Protein AF-A0A3Q0J9V4-F1 (afdb_monomer)

Structure (mmCIF, N/CA/C/O backbone):
data_AF-A0A3Q0J9V4-F1
#
_entry.id   AF-A0A3Q0J9V4-F1
#
loop_
_atom_site.group_PDB
_atom_site.id
_atom_site.type_symbol
_atom_site.label_atom_id
_atom_site.label_alt_id
_atom_site.label_comp_id
_atom_site.label_asym_id
_atom_site.label_entity_id
_atom_site.label_seq_id
_atom_site.pdbx_PDB_ins_code
_atom_site.Cartn_x
_atom_site.Cartn_y
_atom_site.Cartn_z
_atom_site.occupancy
_atom_site.B_iso_or_equiv
_atom_site.auth_seq_id
_atom_site.auth_comp_id
_atom_site.auth_asym_id
_atom_site.auth_atom_id
_atom_site.pdbx_PDB_model_num
ATOM 1 N N . MET A 1 1 ? 14.933 17.588 13.944 1.00 32.72 1 MET A N 1
ATOM 2 C CA . MET A 1 1 ? 14.621 18.056 15.309 1.00 32.72 1 MET A CA 1
ATOM 3 C C . MET A 1 1 ? 13.101 18.108 15.443 1.00 32.72 1 MET A C 1
ATOM 5 O O . MET A 1 1 ? 12.498 19.055 14.961 1.00 32.72 1 MET A O 1
ATOM 9 N N . ALA A 1 2 ? 12.458 17.055 15.952 1.00 33.19 2 ALA A N 1
ATOM 10 C CA . ALA A 1 2 ? 11.023 17.092 16.245 1.00 33.19 2 ALA A CA 1
ATOM 11 C C . ALA A 1 2 ? 10.872 17.521 17.706 1.00 33.19 2 ALA A C 1
ATOM 13 O O . ALA A 1 2 ? 11.335 16.822 18.606 1.00 33.19 2 ALA A O 1
ATOM 14 N N . ILE A 1 3 ? 10.304 18.703 17.930 1.00 37.44 3 ILE A N 1
ATOM 15 C CA . ILE A 1 3 ? 10.026 19.212 19.271 1.00 37.44 3 ILE A CA 1
ATOM 16 C C . ILE A 1 3 ? 8.780 18.472 19.765 1.00 37.44 3 ILE A C 1
ATOM 18 O O . ILE A 1 3 ? 7.663 18.784 19.361 1.00 37.44 3 ILE A O 1
ATOM 22 N N . PHE A 1 4 ? 8.974 17.452 20.601 1.00 44.09 4 PHE A N 1
ATOM 23 C CA . PHE A 1 4 ? 7.888 16.842 21.360 1.00 44.09 4 PHE A CA 1
ATOM 24 C C . PHE A 1 4 ? 7.526 17.785 22.508 1.00 44.09 4 PHE A C 1
ATOM 26 O O . PHE A 1 4 ? 8.266 17.899 23.485 1.00 44.09 4 PHE A O 1
ATOM 33 N N . PHE A 1 5 ? 6.388 18.469 22.400 1.00 45.34 5 PHE A N 1
ATOM 34 C CA . PHE A 1 5 ? 5.790 19.114 23.562 1.00 45.34 5 PHE A CA 1
ATOM 35 C C . PHE A 1 5 ? 5.320 18.021 24.523 1.00 45.34 5 PHE A C 1
ATOM 37 O O . PHE A 1 5 ? 4.369 17.290 24.249 1.00 45.34 5 PHE A O 1
ATOM 44 N N . LYS A 1 6 ? 6.011 17.903 25.658 1.00 40.91 6 LYS A N 1
ATOM 45 C CA . LYS A 1 6 ? 5.557 17.133 26.814 1.00 40.91 6 LYS A CA 1
ATOM 46 C C . LYS A 1 6 ? 4.282 17.820 27.319 1.00 40.91 6 LYS A C 1
ATOM 48 O O . LYS A 1 6 ? 4.357 18.879 27.935 1.00 40.91 6 LYS A O 1
ATOM 53 N N . MET A 1 7 ? 3.107 17.284 26.987 1.00 50.59 7 MET A N 1
ATOM 54 C CA . MET A 1 7 ? 1.857 17.762 27.581 1.00 50.59 7 MET A CA 1
ATOM 55 C C . MET A 1 7 ? 1.852 17.315 29.040 1.00 50.59 7 MET A C 1
ATOM 57 O O . MET A 1 7 ? 1.700 16.130 29.330 1.00 50.59 7 MET A O 1
ATOM 61 N N . ASN A 1 8 ? 2.072 18.264 29.950 1.00 46.34 8 ASN A N 1
ATOM 62 C CA . ASN A 1 8 ? 1.887 18.039 31.376 1.00 46.34 8 ASN A CA 1
ATOM 63 C C . ASN A 1 8 ? 0.441 17.589 31.616 1.00 46.34 8 ASN A C 1
ATOM 65 O O . ASN A 1 8 ? -0.507 18.253 31.190 1.00 46.34 8 ASN A O 1
ATOM 69 N N . THR A 1 9 ? 0.282 16.456 32.292 1.00 50.41 9 THR A N 1
ATOM 70 C CA . THR A 1 9 ? -0.991 16.001 32.844 1.00 50.41 9 THR A CA 1
ATOM 71 C C . THR A 1 9 ? -1.455 17.015 33.881 1.00 50.41 9 THR A C 1
ATOM 73 O O . THR A 1 9 ? -0.955 17.051 35.000 1.00 50.41 9 THR A O 1
ATOM 76 N N . LEU A 1 10 ? -2.391 17.874 33.480 1.00 52.12 10 LEU A N 1
ATOM 77 C CA . LEU A 1 10 ? -3.162 18.701 34.398 1.00 52.12 10 LEU A CA 1
ATOM 78 C C . LEU A 1 10 ? -4.169 17.786 35.099 1.00 52.12 10 LEU A C 1
ATOM 80 O O . LEU A 1 10 ? -5.200 17.426 34.528 1.00 52.12 10 LEU A O 1
ATOM 84 N N . GLU A 1 11 ? -3.844 17.377 36.322 1.00 50.28 11 GLU A N 1
ATOM 85 C CA . GLU A 1 11 ? -4.813 16.777 37.234 1.00 50.28 11 GLU A CA 1
ATOM 86 C C . GLU A 1 11 ? -5.937 17.794 37.500 1.00 50.28 11 GLU A C 1
ATOM 88 O O . GLU A 1 11 ? -5.684 18.917 37.931 1.00 50.28 11 GLU A O 1
ATOM 93 N N . GLY A 1 12 ? -7.184 17.413 37.192 1.00 52.44 12 GLY A N 1
ATOM 94 C CA . GLY A 1 12 ? -8.385 18.158 37.596 1.00 52.44 12 GLY A CA 1
ATOM 95 C C . GLY A 1 12 ? -9.211 18.848 36.501 1.00 52.44 12 GLY A C 1
ATOM 96 O O . GLY A 1 12 ? -10.202 19.490 36.832 1.00 52.44 12 GLY A O 1
ATOM 97 N N . SER A 1 13 ? -8.886 18.711 35.211 1.00 55.50 13 SER A N 1
ATOM 98 C CA . SER A 1 13 ? -9.714 19.259 34.120 1.00 55.50 13 SER A CA 1
ATOM 99 C C . SER A 1 13 ? -10.422 18.143 33.353 1.00 55.50 13 SER A C 1
ATOM 101 O O . SER A 1 13 ? -9.779 17.217 32.854 1.00 55.50 13 SER A O 1
ATOM 103 N N . ALA A 1 14 ? -11.753 18.211 33.249 1.00 73.06 14 ALA A N 1
ATOM 104 C CA . ALA A 1 14 ? -12.518 17.314 32.392 1.00 73.06 14 ALA A CA 1
ATOM 105 C C . ALA A 1 14 ? -11.959 17.387 30.960 1.00 73.06 14 ALA A C 1
ATOM 107 O O . ALA A 1 14 ? -12.003 18.440 30.325 1.00 73.06 14 ALA A O 1
ATOM 108 N N . ILE A 1 15 ? -11.416 16.272 30.456 1.00 78.06 15 ILE A N 1
ATOM 109 C CA . ILE A 1 15 ? -10.850 16.190 29.103 1.00 78.06 15 ILE A CA 1
ATOM 110 C C . ILE A 1 15 ? -11.889 16.715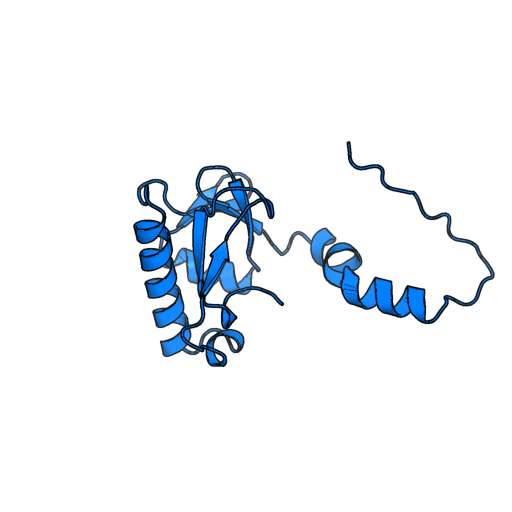 28.110 1.00 78.06 15 ILE A C 1
ATOM 112 O O . ILE A 1 15 ? -12.985 16.152 27.989 1.00 78.06 15 ILE A O 1
ATOM 116 N N . SER A 1 16 ? -11.529 17.780 27.393 1.00 89.69 16 SER A N 1
ATOM 117 C CA . SER A 1 16 ? -12.413 18.400 26.413 1.00 89.69 16 SER A CA 1
ATOM 118 C C . SER A 1 16 ? -12.779 17.408 25.307 1.00 89.69 16 SER A C 1
ATOM 120 O O . SER A 1 16 ? -11.999 16.522 24.942 1.00 89.69 16 SER A O 1
ATOM 122 N N . GLN A 1 17 ? -13.973 17.559 24.735 1.00 92.31 17 GLN A N 1
ATOM 123 C CA . GLN A 1 17 ? -14.433 16.685 23.654 1.00 92.31 17 GLN A CA 1
ATOM 124 C C . GLN A 1 17 ? -13.484 16.715 22.443 1.00 92.31 17 GLN A C 1
ATOM 126 O O . GLN A 1 17 ? -13.231 15.682 21.824 1.00 92.31 17 GLN A O 1
ATOM 131 N N . THR A 1 18 ? -12.892 17.878 22.159 1.00 94.12 18 THR A N 1
ATOM 132 C CA . THR A 1 18 ? -11.867 18.054 21.124 1.00 94.12 18 THR A CA 1
ATOM 133 C C . THR A 1 18 ? -10.634 17.196 21.390 1.00 94.12 18 THR A C 1
ATOM 135 O O . THR A 1 18 ? -10.141 16.542 20.474 1.00 94.12 18 THR A O 1
ATOM 138 N N . LEU A 1 19 ? -10.157 17.141 22.639 1.00 91.50 19 LEU A N 1
ATOM 139 C CA . LEU A 1 19 ? -8.992 16.330 22.993 1.00 91.50 19 LEU A CA 1
ATOM 140 C C . LEU A 1 19 ? -9.284 14.830 22.844 1.00 91.50 19 LEU A C 1
ATOM 142 O O . LEU A 1 19 ? -8.463 14.107 22.283 1.00 91.50 19 LEU A O 1
ATOM 146 N N . LYS A 1 20 ? -10.481 14.369 23.233 1.00 90.69 20 LYS A N 1
ATOM 147 C CA . LYS A 1 20 ? -10.901 12.970 23.014 1.00 90.69 20 LYS A CA 1
ATOM 148 C C . LYS A 1 20 ? -10.923 12.606 21.527 1.00 90.69 20 LYS A C 1
ATOM 150 O O . LYS A 1 20 ? -10.467 11.530 21.144 1.00 90.69 20 LYS A O 1
ATOM 155 N N . LEU A 1 21 ? -11.434 13.502 20.680 1.00 92.88 21 LEU A N 1
ATOM 156 C CA . LEU A 1 21 ? -11.449 13.303 19.228 1.00 92.88 21 LEU A CA 1
ATOM 157 C C . LEU A 1 21 ? -10.033 13.271 18.645 1.00 92.88 21 LEU A C 1
ATOM 159 O O . LEU A 1 21 ? -9.714 12.368 17.874 1.00 92.88 21 LEU A O 1
ATOM 163 N N . ALA A 1 22 ? -9.164 14.196 19.060 1.00 91.62 22 ALA A N 1
ATOM 164 C CA . ALA A 1 22 ? -7.770 14.223 18.627 1.00 91.62 22 ALA A CA 1
ATOM 165 C C . ALA A 1 22 ? -7.032 12.929 19.006 1.00 91.62 22 ALA A C 1
ATOM 167 O O . ALA A 1 22 ? -6.323 12.362 18.175 1.00 91.62 22 ALA A O 1
ATOM 168 N N . GLN A 1 23 ? -7.244 12.414 20.220 1.00 89.75 23 GLN A N 1
ATOM 169 C CA . GLN A 1 23 ? -6.689 11.129 20.653 1.00 89.75 23 GLN A CA 1
ATOM 170 C C . GLN A 1 23 ? -7.220 9.962 19.815 1.00 89.75 23 GLN A C 1
ATOM 172 O O . GLN A 1 23 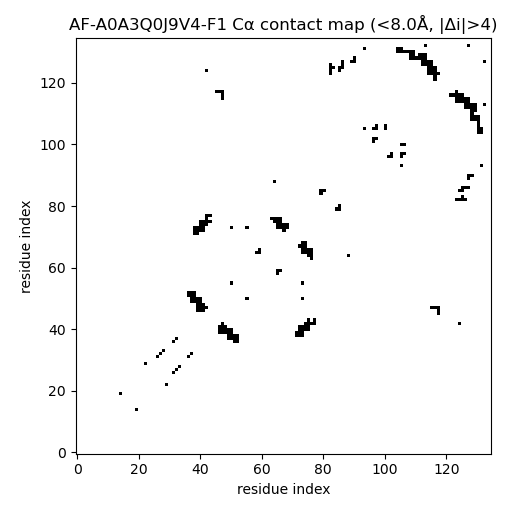? -6.451 9.082 19.437 1.00 89.75 23 GLN A O 1
ATOM 177 N N . LYS A 1 24 ? -8.514 9.967 19.472 1.00 88.00 24 LYS A N 1
ATOM 178 C CA . LYS A 1 24 ? -9.118 8.925 18.633 1.00 88.00 24 LYS A CA 1
ATOM 179 C C . LYS A 1 24 ? -8.519 8.901 17.224 1.00 88.00 24 LYS A C 1
ATOM 181 O O . LYS A 1 24 ? -8.221 7.819 16.730 1.00 88.00 24 LYS A O 1
ATOM 186 N N . PHE A 1 25 ? -8.310 10.061 16.601 1.00 88.12 25 PHE A N 1
ATOM 187 C CA . PHE A 1 25 ? -7.706 10.145 15.264 1.00 88.12 25 PHE A CA 1
ATOM 188 C C . PHE A 1 25 ? -6.207 9.831 15.252 1.00 88.12 25 PHE A C 1
ATOM 190 O O . PHE A 1 25 ? -5.698 9.335 14.254 1.00 88.12 25 PHE A O 1
ATOM 197 N N . ASN A 1 26 ? -5.507 10.063 16.364 1.00 86.50 26 ASN A N 1
ATOM 198 C CA . ASN A 1 26 ? -4.077 9.775 16.497 1.00 86.50 26 ASN A CA 1
ATOM 199 C C . ASN A 1 26 ? -3.796 8.463 17.248 1.00 86.50 26 ASN A C 1
ATOM 201 O O . ASN A 1 26 ? -2.672 8.237 17.698 1.00 86.50 26 ASN A O 1
ATOM 205 N N . ASN A 1 27 ? -4.793 7.580 17.385 1.00 83.06 27 ASN A N 1
ATOM 206 C CA . ASN A 1 27 ? -4.651 6.347 18.162 1.00 83.06 27 ASN A CA 1
ATOM 207 C C . ASN A 1 27 ? -3.569 5.411 17.602 1.00 83.06 27 ASN A C 1
ATOM 209 O O . ASN A 1 27 ? -2.979 4.645 18.360 1.00 83.06 27 ASN A O 1
ATOM 213 N N . PHE A 1 28 ? -3.267 5.506 16.303 1.00 79.38 28 PHE A N 1
ATOM 214 C CA . PHE A 1 28 ? -2.196 4.752 15.677 1.00 79.38 28 PHE A CA 1
ATOM 215 C C . PHE A 1 28 ? -0.858 5.085 16.334 1.00 79.38 28 PHE A C 1
ATOM 217 O O . PHE A 1 28 ? -0.142 4.182 16.737 1.00 79.38 28 PHE A O 1
ATOM 224 N N . TYR A 1 29 ? -0.551 6.366 16.528 1.00 75.00 29 TYR A N 1
ATOM 225 C CA . TYR A 1 29 ? 0.693 6.792 17.166 1.00 75.00 29 TYR A CA 1
ATOM 226 C C . TYR A 1 29 ? 0.662 6.626 18.686 1.00 75.00 29 TYR A C 1
ATOM 228 O O . TYR A 1 29 ? 1.677 6.276 19.277 1.00 75.00 29 TYR A O 1
ATOM 236 N N . LEU A 1 30 ? -0.496 6.858 19.314 1.00 77.12 30 LEU A N 1
ATOM 237 C CA . LEU A 1 30 ? -0.630 6.819 20.773 1.00 77.12 30 LEU A CA 1
ATOM 238 C C . LEU A 1 30 ? -0.661 5.391 21.335 1.00 77.12 30 LEU A C 1
ATOM 240 O O . LEU A 1 30 ? -0.040 5.127 22.357 1.00 77.12 30 LEU A O 1
ATOM 244 N N . ASN A 1 31 ? -1.359 4.475 20.660 1.00 71.25 31 ASN A N 1
ATOM 245 C CA . ASN A 1 31 ? -1.612 3.118 21.151 1.00 71.25 31 ASN A CA 1
ATOM 246 C C . ASN A 1 31 ? -1.073 2.033 20.203 1.00 71.25 31 ASN A C 1
ATOM 248 O O . ASN A 1 31 ? -0.646 0.982 20.665 1.00 71.25 31 ASN A O 1
ATOM 252 N N . GLY A 1 32 ? -1.113 2.255 18.884 1.00 60.97 32 GLY A N 1
ATOM 253 C CA . GLY A 1 32 ? -0.807 1.219 17.883 1.00 60.97 32 GLY A CA 1
ATOM 254 C C . GLY A 1 32 ? 0.677 1.069 17.526 1.00 60.97 32 GLY A C 1
ATOM 255 O O . GLY A 1 32 ? 1.130 -0.027 17.210 1.00 60.97 32 GLY A O 1
ATOM 256 N N . PHE A 1 33 ? 1.454 2.152 17.579 1.00 63.41 33 PHE A N 1
ATOM 257 C CA . PHE A 1 33 ? 2.852 2.168 17.146 1.00 63.41 33 PHE A CA 1
ATOM 258 C C . PHE A 1 33 ? 3.785 1.536 18.185 1.00 63.41 33 PHE A C 1
ATOM 260 O O . PHE A 1 33 ? 4.741 0.849 17.828 1.00 63.41 33 PHE A O 1
ATOM 267 N N . HIS A 1 34 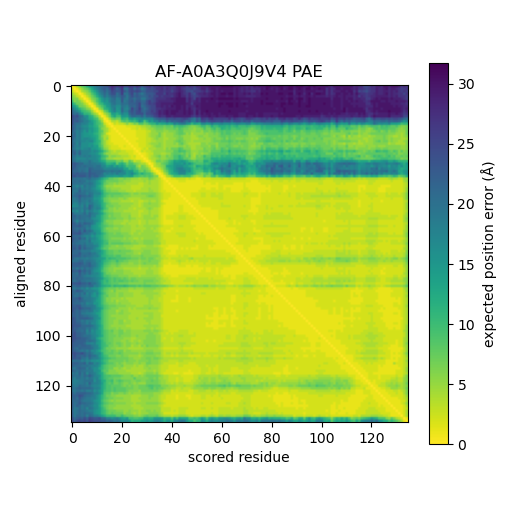? 3.480 1.711 19.475 1.00 58.31 34 HIS A N 1
ATOM 268 C CA . HIS A 1 34 ? 4.312 1.220 20.577 1.00 58.31 34 HIS A CA 1
ATOM 269 C C . HIS A 1 34 ? 4.392 -0.312 20.669 1.00 58.31 34 HIS A C 1
ATOM 271 O O . HIS A 1 34 ? 5.376 -0.829 21.193 1.00 58.31 34 HIS A O 1
ATOM 277 N N . ASN A 1 35 ? 3.438 -1.047 20.090 1.00 61.78 35 ASN A N 1
ATOM 278 C CA . ASN A 1 35 ? 3.453 -2.512 20.114 1.00 61.78 35 ASN A CA 1
ATOM 279 C C . ASN A 1 35 ? 4.427 -3.139 19.100 1.00 61.78 35 ASN A C 1
ATOM 281 O O . ASN A 1 35 ? 4.541 -4.360 19.052 1.00 61.78 35 ASN A O 1
ATOM 285 N N . SER A 1 36 ? 5.128 -2.342 18.277 1.00 62.91 36 SER A N 1
ATOM 286 C CA . SER A 1 36 ? 6.052 -2.837 17.234 1.00 62.91 36 SER A CA 1
ATOM 287 C C . SER A 1 36 ? 5.422 -3.832 16.245 1.00 62.91 36 SER A C 1
ATOM 289 O O . SER A 1 36 ? 6.126 -4.600 15.593 1.00 62.91 36 SER A O 1
ATOM 291 N N . GLU A 1 37 ? 4.093 -3.838 16.124 1.00 79.56 37 GLU A N 1
ATOM 292 C CA . GLU A 1 37 ? 3.392 -4.787 15.259 1.00 79.56 37 GLU A CA 1
ATOM 293 C C . GLU A 1 37 ? 3.635 -4.456 13.784 1.00 79.56 37 GLU A C 1
ATOM 295 O O . GLU A 1 37 ? 3.865 -5.341 12.963 1.00 79.56 37 GLU A O 1
ATOM 300 N N . CYS A 1 38 ? 3.632 -3.171 13.431 1.00 88.81 38 CYS A N 1
ATOM 301 C CA . CYS A 1 38 ? 3.883 -2.753 12.060 1.00 88.81 38 CYS A CA 1
ATOM 302 C C . CYS A 1 38 ? 5.379 -2.609 11.775 1.00 88.81 3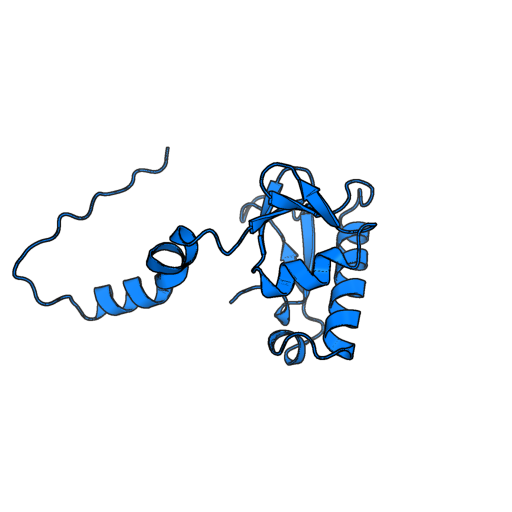8 CYS A C 1
ATOM 304 O O . CYS A 1 38 ? 6.122 -2.034 12.569 1.00 88.81 38 CYS A O 1
ATOM 306 N N . VAL A 1 39 ? 5.801 -3.046 10.590 1.00 92.12 39 VAL A N 1
ATOM 307 C CA . VAL A 1 39 ? 7.188 -2.921 10.125 1.00 92.12 39 VAL A CA 1
ATOM 308 C C . VAL A 1 39 ? 7.316 -1.894 8.996 1.00 92.12 39 VAL A C 1
ATOM 310 O O . VAL A 1 39 ? 6.363 -1.718 8.232 1.00 92.12 39 VAL A O 1
ATOM 313 N N . PRO A 1 40 ? 8.467 -1.215 8.840 1.00 94.75 40 PRO A N 1
ATOM 314 C CA . PRO A 1 40 ? 8.678 -0.269 7.746 1.00 94.75 40 PRO A CA 1
ATOM 315 C C . PRO A 1 40 ? 8.545 -0.920 6.367 1.00 94.75 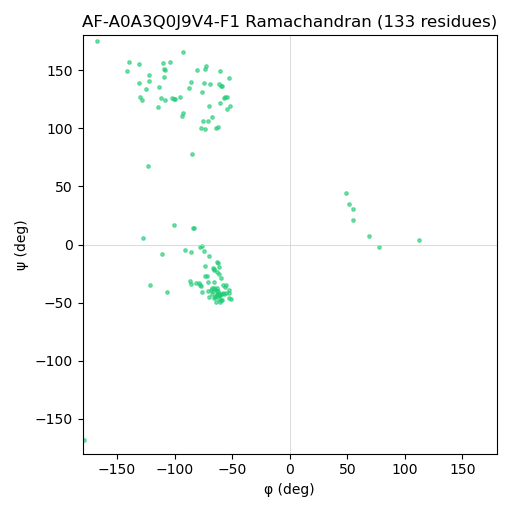40 PRO A C 1
ATOM 317 O O . PRO A 1 40 ? 9.109 -1.989 6.135 1.00 94.75 40 PRO A O 1
ATOM 320 N N . PHE A 1 41 ? 7.859 -0.240 5.445 1.00 96.50 41 PHE A N 1
ATOM 321 C CA . PHE A 1 41 ? 7.928 -0.530 4.013 1.00 96.50 41 PHE A CA 1
ATOM 322 C C . PHE A 1 41 ? 8.864 0.461 3.330 1.00 96.50 41 PHE A C 1
ATOM 324 O O . PHE A 1 41 ? 8.681 1.675 3.464 1.00 96.50 41 PHE A O 1
ATOM 331 N N . VAL A 1 42 ? 9.861 -0.050 2.614 1.00 97.50 42 VAL A N 1
ATOM 332 C CA . VAL A 1 42 ? 10.967 0.737 2.070 1.00 97.50 42 VAL A CA 1
ATOM 333 C C . VAL A 1 42 ? 11.096 0.531 0.563 1.00 97.50 42 VAL A C 1
ATOM 335 O O . VAL A 1 42 ? 11.103 -0.596 0.070 1.00 97.50 42 VAL A O 1
ATOM 338 N N . ILE A 1 43 ? 11.253 1.634 -0.168 1.00 97.12 43 ILE A N 1
ATOM 339 C CA . ILE A 1 43 ? 11.516 1.654 -1.610 1.00 97.12 43 ILE A CA 1
ATOM 340 C C . ILE A 1 43 ? 12.738 2.534 -1.855 1.00 97.12 43 ILE A C 1
ATOM 342 O O . ILE A 1 43 ? 12.759 3.693 -1.445 1.00 97.12 43 ILE A O 1
ATOM 346 N N . ASN A 1 44 ? 13.766 1.995 -2.516 1.00 93.12 44 ASN A N 1
ATOM 347 C CA . ASN A 1 44 ? 15.019 2.708 -2.808 1.00 93.12 44 ASN A CA 1
ATOM 348 C C . ASN A 1 44 ? 15.609 3.421 -1.574 1.00 93.12 44 ASN A C 1
ATOM 350 O O . ASN A 1 44 ? 15.968 4.592 -1.643 1.00 93.12 44 ASN A O 1
ATOM 354 N N . GLY A 1 45 ? 15.631 2.744 -0.421 1.00 94.25 45 GLY A N 1
ATOM 355 C CA . GLY A 1 45 ? 16.150 3.295 0.840 1.00 94.25 45 GLY A CA 1
ATOM 356 C C . GLY A 1 45 ? 15.220 4.275 1.565 1.00 94.25 45 GLY A C 1
ATOM 357 O O . GLY A 1 45 ? 15.536 4.704 2.671 1.00 94.25 45 GLY A O 1
ATOM 358 N N . HIS A 1 46 ? 14.058 4.597 0.999 1.00 95.38 46 HIS A N 1
ATOM 359 C CA . HIS A 1 46 ? 13.092 5.504 1.604 1.00 95.38 46 HIS A CA 1
ATOM 360 C C . HIS A 1 46 ? 11.934 4.740 2.239 1.00 95.38 46 HIS A C 1
ATOM 362 O O . HIS A 1 46 ? 11.261 3.964 1.561 1.00 95.38 46 HIS A O 1
ATOM 368 N N . GLN A 1 47 ? 11.657 4.987 3.520 1.00 95.50 47 GLN A N 1
ATOM 369 C CA . GLN A 1 47 ? 10.439 4.476 4.143 1.00 95.50 47 GLN A CA 1
ATOM 370 C C . GLN A 1 47 ? 9.222 5.217 3.577 1.00 95.50 47 GLN A C 1
ATOM 372 O O . GLN A 1 47 ? 9.101 6.432 3.725 1.00 95.50 47 GLN A O 1
ATOM 377 N N . VAL A 1 48 ? 8.322 4.472 2.940 1.00 94.81 48 VAL A N 1
ATOM 378 C CA . VAL A 1 48 ? 7.112 4.996 2.280 1.00 94.81 48 VAL A CA 1
ATOM 379 C C . VAL A 1 48 ? 5.823 4.600 2.992 1.00 94.81 48 VAL A C 1
ATOM 381 O O . VAL A 1 48 ? 4.747 5.076 2.645 1.00 94.81 48 VAL A O 1
ATOM 384 N N . GLY A 1 49 ? 5.912 3.717 3.985 1.00 92.81 49 GLY A N 1
ATOM 385 C CA . GLY A 1 49 ? 4.749 3.258 4.722 1.00 92.81 49 GLY A CA 1
ATOM 386 C C . GLY A 1 49 ? 5.095 2.280 5.830 1.00 92.81 49 GLY A C 1
ATOM 387 O O . GLY A 1 49 ? 6.257 2.101 6.210 1.00 92.81 49 GLY A O 1
ATOM 388 N N . LEU A 1 50 ? 4.045 1.658 6.348 1.00 92.62 50 LEU A N 1
ATOM 389 C CA . LEU A 1 50 ? 4.096 0.645 7.388 1.00 92.62 50 LEU A CA 1
ATOM 390 C C . LEU A 1 50 ? 3.250 -0.550 6.947 1.00 92.62 50 LEU A C 1
ATOM 392 O O . LEU A 1 50 ? 2.171 -0.378 6.383 1.00 92.62 50 LEU A O 1
ATOM 396 N N . ILE A 1 51 ? 3.746 -1.754 7.205 1.00 92.81 51 ILE A N 1
ATOM 397 C CA . ILE A 1 51 ? 3.091 -3.019 6.874 1.00 92.81 51 ILE A CA 1
ATOM 398 C C . ILE A 1 51 ? 2.682 -3.702 8.171 1.00 92.81 51 ILE A C 1
ATOM 400 O O . ILE A 1 51 ? 3.516 -3.935 9.046 1.00 92.81 51 ILE A O 1
ATOM 404 N N . LYS A 1 52 ? 1.401 -4.058 8.268 1.00 90.56 52 LYS A N 1
ATOM 405 C CA . LYS A 1 52 ? 0.868 -4.834 9.390 1.00 90.56 52 LYS A CA 1
ATOM 406 C C . LYS A 1 52 ? 1.323 -6.302 9.328 1.00 90.56 52 LYS A C 1
ATOM 408 O O . LYS A 1 52 ? 1.553 -6.807 8.222 1.00 90.56 52 LYS A O 1
ATOM 413 N N . PRO A 1 53 ? 1.407 -7.022 10.462 1.00 90.12 53 PRO A N 1
ATOM 414 C CA . PRO A 1 53 ? 1.832 -8.422 10.495 1.00 90.12 53 PRO A CA 1
ATOM 415 C C . PRO A 1 53 ? 1.053 -9.339 9.547 1.00 90.12 53 PRO A C 1
ATOM 417 O O . PRO A 1 53 ? 1.646 -10.189 8.884 1.00 90.12 53 PRO A O 1
ATOM 420 N N . GLU A 1 54 ? -0.268 -9.177 9.463 1.00 91.25 54 GLU A N 1
ATOM 421 C CA . GLU A 1 54 ? -1.130 -9.979 8.595 1.00 91.25 54 GLU A CA 1
ATOM 422 C C . GLU A 1 54 ? -0.821 -9.758 7.114 1.00 91.25 54 GLU A C 1
ATOM 424 O O . GLU A 1 54 ? -0.767 -10.719 6.352 1.00 91.25 54 GLU A O 1
ATOM 429 N N . VAL A 1 55 ? -0.513 -8.520 6.717 1.00 94.19 55 VAL A N 1
ATOM 430 C CA . VAL A 1 55 ? -0.105 -8.202 5.345 1.00 94.19 55 VAL A CA 1
ATOM 431 C C . VAL A 1 55 ? 1.286 -8.768 5.073 1.00 94.19 55 VAL A C 1
ATOM 433 O O . VAL A 1 55 ? 1.489 -9.426 4.053 1.00 94.19 55 VAL A O 1
ATOM 436 N N . LYS A 1 56 ? 2.227 -8.594 6.014 1.00 94.56 56 LYS A N 1
ATOM 437 C CA . LYS A 1 56 ? 3.597 -9.116 5.907 1.00 94.56 56 LYS A CA 1
ATOM 438 C C . LYS A 1 56 ? 3.607 -10.601 5.553 1.00 94.56 56 LYS A C 1
ATOM 440 O O . LYS A 1 56 ? 4.322 -10.980 4.634 1.00 94.56 56 LYS A O 1
ATOM 445 N N . LYS A 1 57 ? 2.801 -11.426 6.234 1.00 94.31 57 LYS A N 1
ATOM 446 C CA . LYS A 1 57 ? 2.723 -12.880 5.987 1.00 94.31 57 LYS A CA 1
ATOM 447 C C . LYS A 1 57 ? 2.468 -13.218 4.515 1.00 94.31 57 LYS A C 1
ATOM 449 O O . LYS A 1 57 ? 3.077 -14.149 4.005 1.00 94.31 57 LYS A O 1
ATOM 454 N N . HIS A 1 58 ? 1.616 -12.448 3.840 1.00 96.75 58 HIS A N 1
ATOM 455 C CA . HIS A 1 58 ? 1.310 -12.648 2.424 1.00 96.75 58 HIS A CA 1
ATOM 456 C C . HIS A 1 58 ? 2.390 -12.087 1.491 1.00 96.75 58 HIS A C 1
ATOM 458 O O . HIS A 1 58 ? 2.645 -12.673 0.443 1.00 96.75 58 HIS A O 1
ATOM 464 N N . LEU A 1 59 ? 3.058 -10.990 1.863 1.00 96.56 59 LEU A N 1
ATOM 465 C CA . LEU A 1 59 ? 4.166 -10.438 1.070 1.00 96.56 59 LEU A CA 1
ATOM 466 C C . LEU A 1 59 ? 5.374 -11.384 1.020 1.00 96.56 59 LEU A C 1
ATOM 468 O O . LEU A 1 59 ? 6.049 -11.449 -0.003 1.00 96.56 59 LEU A O 1
ATOM 472 N N . LEU A 1 60 ? 5.617 -12.160 2.085 1.00 94.88 60 LEU A N 1
ATOM 473 C CA . LEU A 1 60 ? 6.701 -13.153 2.128 1.00 94.88 60 LEU A CA 1
ATOM 474 C C . LEU A 1 60 ? 6.550 -14.276 1.091 1.00 94.88 60 LEU A C 1
ATOM 476 O O . LEU A 1 60 ? 7.523 -14.966 0.805 1.00 94.88 60 LEU A O 1
ATOM 480 N N . SER A 1 61 ? 5.363 -14.450 0.504 1.00 96.56 61 SER A N 1
ATOM 481 C CA . SER A 1 61 ? 5.145 -15.391 -0.599 1.00 96.56 61 SER A CA 1
ATOM 482 C C . SER A 1 61 ? 5.711 -14.910 -1.942 1.00 96.56 61 SER A C 1
ATOM 484 O O . SER A 1 61 ? 5.691 -15.680 -2.896 1.00 96.56 61 SER A O 1
ATOM 486 N N . TYR A 1 62 ? 6.228 -13.677 -2.026 1.00 97.62 62 TYR A N 1
ATOM 487 C CA . TYR A 1 62 ? 6.813 -13.099 -3.243 1.00 97.62 62 TYR A CA 1
ATOM 488 C C . TYR A 1 62 ? 8.266 -12.651 -2.993 1.00 97.62 62 TYR A C 1
ATOM 490 O O . TYR A 1 62 ? 8.548 -11.448 -3.005 1.00 97.62 62 TYR A O 1
ATO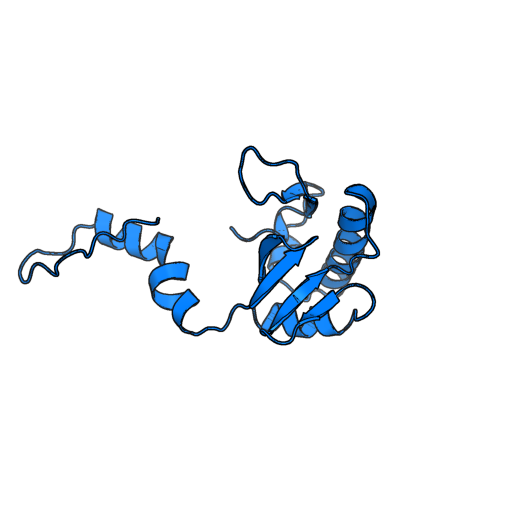M 498 N N . PRO A 1 63 ? 9.203 -13.588 -2.754 1.00 96.56 63 PRO A N 1
ATOM 499 C CA . PRO A 1 63 ? 10.598 -13.265 -2.433 1.00 96.56 63 PRO A CA 1
ATOM 500 C C . PRO A 1 63 ? 11.335 -12.534 -3.567 1.00 96.56 63 PRO A C 1
ATOM 502 O O . PRO A 1 63 ? 12.272 -11.783 -3.309 1.00 96.56 63 PRO A O 1
ATOM 505 N N . ASP A 1 64 ? 10.879 -12.689 -4.812 1.00 96.50 64 ASP A N 1
ATOM 506 C CA . ASP A 1 64 ? 11.432 -11.967 -5.964 1.00 96.50 64 ASP A CA 1
ATOM 507 C C . ASP A 1 64 ? 11.029 -10.483 -5.979 1.00 96.50 64 ASP A C 1
ATOM 509 O O . ASP A 1 64 ? 11.669 -9.664 -6.641 1.00 96.50 64 ASP A O 1
ATOM 513 N N . ILE A 1 65 ? 9.977 -10.118 -5.240 1.00 97.75 65 ILE A N 1
ATOM 514 C CA . ILE A 1 65 ? 9.423 -8.760 -5.194 1.00 97.75 65 ILE A CA 1
ATOM 515 C C . ILE A 1 65 ? 9.770 -8.069 -3.880 1.00 97.75 65 ILE A C 1
ATOM 517 O O . ILE A 1 65 ? 10.119 -6.887 -3.883 1.00 97.75 65 ILE A O 1
ATOM 521 N N . PHE A 1 66 ? 9.696 -8.791 -2.763 1.00 97.94 66 PHE A N 1
ATOM 522 C CA . PHE A 1 66 ? 9.931 -8.250 -1.432 1.00 97.94 66 PHE A CA 1
ATOM 523 C C . PHE A 1 66 ? 11.053 -8.992 -0.718 1.00 97.94 66 PHE A C 1
ATOM 525 O O . PHE A 1 66 ? 11.120 -10.216 -0.732 1.00 97.94 66 PHE A O 1
ATOM 532 N N . SER A 1 67 ? 11.883 -8.242 0.001 1.00 96.50 67 SER A N 1
ATOM 533 C CA . SER A 1 67 ? 12.900 -8.795 0.897 1.00 96.50 67 SER A CA 1
ATOM 534 C C . SER A 1 67 ? 12.707 -8.284 2.319 1.00 96.50 67 SER A C 1
ATOM 536 O O . SER A 1 67 ? 12.296 -7.143 2.535 1.00 96.50 67 SER A O 1
ATOM 538 N N . VAL A 1 68 ? 13.012 -9.134 3.299 1.00 96.31 68 VAL A N 1
ATOM 539 C CA . VAL A 1 68 ? 13.052 -8.753 4.716 1.00 96.31 68 VAL A CA 1
ATOM 540 C C . VAL A 1 68 ? 14.489 -8.417 5.081 1.00 96.31 68 VAL A C 1
ATOM 542 O O . VAL A 1 68 ? 15.385 -9.226 4.851 1.00 96.31 68 VAL A O 1
ATOM 545 N N . GLN A 1 69 ? 14.712 -7.242 5.659 1.00 95.19 69 GLN A N 1
ATOM 546 C CA . GLN A 1 69 ? 16.033 -6.822 6.125 1.00 95.19 69 GLN A CA 1
ATOM 547 C C . GLN A 1 69 ? 16.255 -7.185 7.600 1.00 95.19 69 GLN A C 1
ATOM 549 O O . GLN A 1 69 ? 15.314 -7.502 8.329 1.00 95.19 69 GLN A O 1
ATOM 554 N N . ALA A 1 70 ? 17.509 -7.120 8.062 1.00 92.56 70 ALA A N 1
ATOM 555 C CA . ALA A 1 70 ? 17.897 -7.507 9.426 1.00 92.56 70 ALA A CA 1
ATOM 556 C C . ALA A 1 70 ? 17.179 -6.703 10.530 1.00 92.56 70 ALA A C 1
ATOM 558 O O . ALA A 1 70 ? 16.920 -7.216 11.613 1.00 92.56 70 ALA A O 1
ATOM 559 N N . ASN A 1 71 ? 16.801 -5.456 10.242 1.00 90.69 71 ASN A N 1
ATOM 560 C CA . ASN A 1 71 ? 15.994 -4.589 11.109 1.00 90.69 71 ASN A CA 1
ATOM 561 C C . ASN A 1 71 ? 14.475 -4.842 10.980 1.00 90.69 71 ASN A C 1
ATOM 563 O O . ASN A 1 71 ? 13.677 -4.014 11.418 1.00 90.69 71 ASN A O 1
ATOM 567 N N . ASN A 1 72 ? 14.073 -5.959 10.364 1.00 92.25 72 ASN A N 1
ATOM 568 C CA . ASN A 1 72 ? 12.694 -6.396 10.160 1.00 92.25 72 ASN A CA 1
ATOM 569 C C . ASN A 1 72 ? 11.862 -5.552 9.168 1.00 92.25 72 ASN A C 1
ATOM 571 O O . ASN A 1 72 ? 10.659 -5.796 9.042 1.00 92.25 72 ASN A O 1
ATOM 575 N N . SER A 1 73 ? 12.459 -4.592 8.447 1.00 95.25 73 SER A N 1
ATOM 576 C CA . SER A 1 73 ? 11.761 -3.842 7.393 1.00 95.25 73 SER A CA 1
ATOM 577 C C . SER A 1 73 ? 11.545 -4.684 6.138 1.00 95.25 73 SER A C 1
ATOM 579 O O . SER A 1 73 ? 12.327 -5.580 5.815 1.00 95.25 73 SER A O 1
ATOM 581 N N . ILE A 1 74 ? 10.477 -4.371 5.406 1.00 97.44 74 ILE A N 1
ATOM 582 C CA . ILE A 1 74 ? 10.169 -4.960 4.105 1.00 97.44 74 ILE A CA 1
ATOM 583 C C . ILE A 1 74 ? 10.611 -3.996 3.017 1.00 97.44 74 ILE A C 1
ATOM 585 O O . ILE A 1 74 ? 10.218 -2.831 3.009 1.00 97.44 74 ILE A O 1
ATOM 589 N N . HIS A 1 75 ? 11.431 -4.484 2.099 1.00 97.94 75 HIS A N 1
ATOM 590 C CA . HIS A 1 75 ? 11.981 -3.708 1.000 1.00 97.94 75 HIS A CA 1
ATOM 591 C C . HIS A 1 75 ? 11.426 -4.220 -0.319 1.00 97.94 75 HIS A C 1
ATOM 593 O O . HIS A 1 75 ? 11.408 -5.430 -0.546 1.00 97.94 75 HIS A O 1
ATOM 599 N N . LEU A 1 76 ? 11.021 -3.305 -1.198 1.00 97.81 76 LEU A N 1
ATOM 600 C CA . LEU A 1 76 ? 10.790 -3.644 -2.598 1.00 97.81 76 LEU A CA 1
ATOM 601 C C . LEU A 1 76 ? 12.136 -3.954 -3.267 1.00 97.81 76 LEU A C 1
ATOM 603 O O . LEU A 1 76 ? 13.123 -3.257 -3.016 1.00 97.81 76 LEU A O 1
ATOM 607 N N . ASN A 1 77 ? 12.177 -4.992 -4.100 1.00 96.44 77 ASN A N 1
ATOM 608 C CA . ASN A 1 77 ? 13.393 -5.415 -4.783 1.00 96.44 77 ASN A CA 1
ATOM 609 C C . ASN A 1 77 ? 13.984 -4.245 -5.602 1.00 96.44 77 ASN A C 1
ATOM 611 O O . ASN A 1 77 ? 13.270 -3.649 -6.417 1.00 96.44 77 ASN A O 1
ATOM 615 N N . PRO A 1 78 ? 15.273 -3.901 -5.413 1.00 94.38 78 PRO A N 1
ATOM 616 C CA . PRO A 1 78 ? 15.912 -2.805 -6.140 1.00 94.38 78 PRO A CA 1
ATOM 617 C C . PRO A 1 78 ? 15.988 -3.022 -7.659 1.00 94.38 78 PRO A C 1
ATOM 619 O O . PRO A 1 78 ? 16.196 -2.052 -8.382 1.00 94.38 78 PRO A O 1
ATOM 622 N N . SER A 1 79 ? 15.771 -4.245 -8.162 1.00 95.44 79 SER A N 1
ATOM 623 C CA . SER A 1 79 ? 15.708 -4.533 -9.603 1.00 95.44 79 SER A CA 1
ATOM 624 C C . SER A 1 79 ? 14.574 -3.790 -10.336 1.00 95.44 79 SER A C 1
ATOM 626 O O . SER A 1 79 ? 14.636 -3.606 -11.555 1.00 95.44 79 SER A O 1
ATOM 628 N N . PHE A 1 80 ? 13.558 -3.304 -9.612 1.00 95.69 80 PHE A N 1
ATOM 629 C CA . PHE A 1 80 ? 12.498 -2.444 -10.144 1.00 95.69 80 PHE A CA 1
ATOM 630 C C . PHE A 1 80 ? 12.934 -0.967 -10.144 1.00 95.69 80 PHE A C 1
ATOM 632 O O . PHE A 1 80 ? 12.556 -0.156 -9.290 1.00 95.69 80 PHE A O 1
ATOM 639 N N . HIS A 1 81 ? 13.764 -0.610 -11.125 1.00 93.31 81 HIS A N 1
ATOM 640 C CA . HIS A 1 81 ? 14.451 0.685 -11.181 1.00 93.31 81 HIS A CA 1
ATOM 641 C C . HIS A 1 81 ? 13.542 1.871 -11.545 1.00 93.31 81 HIS A C 1
ATOM 643 O O . HIS A 1 81 ? 13.796 2.995 -11.104 1.00 93.31 81 HIS A O 1
ATOM 649 N N . THR A 1 82 ? 12.452 1.656 -12.287 1.00 97.19 82 THR A N 1
ATOM 650 C CA . THR A 1 82 ? 11.571 2.744 -12.757 1.00 97.19 82 THR A CA 1
ATOM 651 C C . THR A 1 82 ? 10.275 2.840 -11.962 1.00 97.19 82 THR A C 1
ATOM 653 O O . THR A 1 82 ? 9.813 1.856 -11.377 1.00 97.19 82 THR A O 1
ATOM 656 N N . TYR A 1 83 ? 9.665 4.025 -11.975 1.00 97.94 83 TYR A N 1
ATOM 657 C CA . TYR A 1 83 ? 8.352 4.273 -11.381 1.00 97.94 83 TYR A CA 1
ATOM 658 C C . TYR A 1 83 ? 7.301 3.277 -11.897 1.00 97.94 83 TYR A C 1
ATOM 660 O O . TYR A 1 83 ? 6.567 2.667 -11.117 1.00 97.94 83 TYR A O 1
ATOM 668 N N . GLU A 1 84 ? 7.276 3.050 -13.209 1.00 98.31 84 GLU A N 1
ATOM 669 C CA . GLU A 1 84 ? 6.331 2.170 -13.890 1.00 98.31 84 GLU A CA 1
ATOM 670 C C . GLU A 1 84 ? 6.567 0.712 -13.506 1.00 98.31 84 GLU A C 1
ATOM 672 O O . GLU A 1 84 ? 5.609 -0.008 -13.233 1.00 98.31 84 GLU A O 1
ATOM 677 N N . SER A 1 85 ? 7.833 0.281 -13.435 1.00 98.00 85 SER A N 1
ATOM 678 C CA . SER A 1 85 ? 8.180 -1.097 -13.071 1.00 98.00 85 SER A CA 1
ATOM 679 C C . SER A 1 85 ? 7.740 -1.436 -11.645 1.00 98.00 85 SER A C 1
ATOM 681 O O . SER A 1 85 ? 7.130 -2.482 -11.430 1.00 98.00 85 SER A O 1
ATOM 683 N N . ARG A 1 86 ? 7.948 -0.517 -10.689 1.00 98.12 86 ARG A N 1
ATOM 684 C CA . ARG A 1 86 ? 7.489 -0.667 -9.300 1.00 98.12 86 ARG A CA 1
ATOM 685 C C . ARG A 1 86 ? 5.969 -0.678 -9.205 1.00 98.12 86 ARG A C 1
ATOM 687 O O . ARG A 1 86 ? 5.404 -1.548 -8.548 1.00 98.12 86 ARG A O 1
ATOM 694 N N . SER A 1 87 ? 5.322 0.260 -9.897 1.00 98.31 87 SER A N 1
ATOM 695 C CA . SER A 1 87 ? 3.862 0.386 -9.920 1.00 98.31 87 SER A CA 1
ATOM 696 C C . SER A 1 87 ? 3.204 -0.873 -10.474 1.00 98.31 87 SER A C 1
ATOM 698 O O . SER A 1 87 ? 2.325 -1.433 -9.832 1.00 98.31 87 SER A O 1
ATOM 700 N N . LYS A 1 88 ? 3.673 -1.361 -11.626 1.00 98.06 88 LYS A N 1
ATOM 701 C CA . LYS A 1 88 ? 3.137 -2.560 -12.277 1.00 98.06 88 LYS A CA 1
ATOM 702 C C . LYS A 1 88 ? 3.346 -3.817 -11.436 1.00 98.06 88 LYS A C 1
ATOM 704 O O . LYS A 1 88 ? 2.434 -4.623 -11.312 1.00 98.06 88 LYS A O 1
ATOM 709 N N . CYS A 1 89 ? 4.538 -3.982 -10.868 1.00 97.19 89 CYS A N 1
ATOM 710 C CA . CYS A 1 89 ? 4.862 -5.139 -10.041 1.00 97.19 89 CYS A CA 1
ATOM 711 C C . CYS A 1 89 ? 3.956 -5.219 -8.802 1.00 97.19 89 CYS A C 1
ATOM 713 O O . CYS A 1 89 ? 3.366 -6.263 -8.524 1.00 97.19 89 CYS A O 1
ATOM 715 N N . LEU A 1 90 ? 3.772 -4.101 -8.090 1.00 97.12 90 LEU A N 1
ATOM 716 C CA . LEU A 1 90 ? 2.890 -4.090 -6.926 1.00 97.12 90 LEU A CA 1
ATOM 717 C C . LEU A 1 90 ? 1.418 -4.260 -7.316 1.00 97.12 90 LEU A C 1
ATOM 719 O O . LEU A 1 90 ? 0.693 -4.977 -6.634 1.00 97.12 90 LEU A O 1
ATOM 723 N N . ASP A 1 91 ? 0.984 -3.639 -8.411 1.00 98.06 91 ASP A N 1
ATOM 724 C CA . ASP A 1 91 ? -0.377 -3.772 -8.934 1.00 98.06 91 ASP A CA 1
ATOM 725 C C . ASP A 1 91 ? -0.746 -5.239 -9.216 1.00 98.06 91 ASP A C 1
ATOM 727 O O . ASP A 1 91 ? -1.805 -5.700 -8.793 1.00 98.06 91 ASP A O 1
ATOM 731 N N . GLN A 1 92 ? 0.173 -6.014 -9.804 1.00 97.94 92 GLN A N 1
ATOM 732 C CA . GLN A 1 92 ? -0.003 -7.457 -10.013 1.00 97.94 92 GLN A CA 1
ATOM 733 C C . GLN A 1 92 ? -0.230 -8.212 -8.694 1.00 97.94 92 GLN A C 1
ATOM 735 O O . GLN A 1 92 ? -1.190 -8.976 -8.577 1.00 97.94 92 GLN A O 1
ATOM 740 N N . VAL A 1 93 ? 0.598 -7.952 -7.677 1.00 97.88 93 VAL A N 1
ATOM 741 C CA . VAL A 1 93 ? 0.455 -8.567 -6.344 1.00 97.88 93 VAL A CA 1
ATOM 742 C C . VAL A 1 93 ? -0.888 -8.201 -5.705 1.00 97.88 93 VAL A C 1
ATOM 744 O O . VAL A 1 93 ? -1.574 -9.060 -5.147 1.00 97.88 93 VAL A O 1
ATOM 747 N N . LEU A 1 94 ? -1.300 -6.934 -5.794 1.00 97.81 94 LEU A N 1
ATOM 748 C CA . LEU A 1 94 ? -2.566 -6.472 -5.224 1.00 97.81 94 LEU A CA 1
ATOM 749 C C . LEU A 1 94 ? -3.776 -7.064 -5.954 1.00 97.81 94 LEU A C 1
ATOM 751 O O . LEU A 1 94 ? -4.755 -7.438 -5.305 1.00 97.81 94 LEU A O 1
ATOM 755 N N . HIS A 1 95 ? -3.701 -7.220 -7.276 1.00 98.06 95 HIS A N 1
ATOM 756 C CA . HIS A 1 95 ? -4.716 -7.928 -8.047 1.00 98.06 95 HIS A CA 1
ATOM 757 C C . HIS A 1 95 ? -4.844 -9.388 -7.607 1.00 98.06 95 HIS A C 1
ATOM 759 O O . HIS A 1 95 ? -5.964 -9.860 -7.405 1.00 98.06 95 HIS A O 1
ATOM 765 N N . GLU A 1 96 ? -3.734 -10.092 -7.380 1.00 97.94 96 GLU A N 1
ATOM 766 C CA . GLU A 1 96 ? -3.772 -11.450 -6.829 1.00 97.94 96 GLU A CA 1
ATOM 767 C C . GLU A 1 96 ? -4.388 -11.505 -5.427 1.00 97.94 96 GLU A C 1
ATOM 769 O O . GLU A 1 96 ? -5.157 -12.411 -5.105 1.00 97.94 96 GLU A O 1
ATOM 774 N N . PHE A 1 97 ? -4.081 -10.533 -4.570 1.00 97.50 97 PHE A N 1
ATOM 775 C CA . PHE A 1 97 ? -4.687 -10.451 -3.241 1.00 97.50 97 PHE A CA 1
ATOM 776 C C . PHE A 1 97 ? -6.189 -10.179 -3.304 1.00 97.50 97 PHE A C 1
ATOM 778 O O . PHE A 1 97 ? -6.952 -10.747 -2.515 1.00 97.50 97 PHE A O 1
ATOM 785 N N . LYS A 1 98 ? -6.619 -9.350 -4.259 1.00 97.38 98 LYS A N 1
ATOM 786 C CA . LYS A 1 98 ? -8.028 -9.070 -4.530 1.00 97.38 98 LYS A CA 1
ATOM 787 C C . LYS A 1 98 ? -8.757 -10.324 -5.012 1.00 97.38 98 LYS A C 1
ATOM 789 O O . LYS A 1 98 ? -9.804 -10.647 -4.457 1.00 97.38 98 LYS A O 1
ATOM 794 N N . THR A 1 99 ? -8.217 -11.054 -5.992 1.00 97.75 99 THR A N 1
ATOM 795 C CA . THR A 1 99 ? -8.858 -12.276 -6.523 1.00 97.75 99 THR A CA 1
ATOM 796 C C . THR A 1 99 ? -8.966 -13.368 -5.462 1.00 97.75 99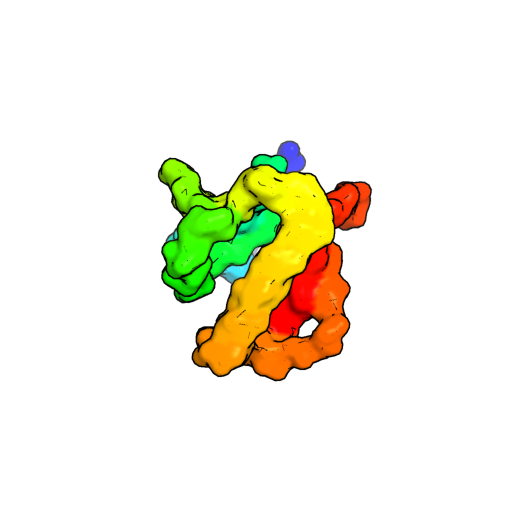 THR A C 1
ATOM 798 O O . THR A 1 99 ? -10.000 -14.025 -5.354 1.00 97.75 99 THR A O 1
ATOM 801 N N . LYS A 1 100 ? -7.947 -13.499 -4.605 1.00 97.38 100 LYS A N 1
ATOM 802 C CA . LYS A 1 100 ? -7.936 -14.411 -3.451 1.00 97.38 100 LYS A CA 1
ATOM 803 C C . LYS A 1 100 ? -8.775 -13.908 -2.261 1.00 97.38 100 LYS A C 1
ATOM 805 O O . LYS A 1 100 ? -8.861 -14.603 -1.255 1.00 97.38 100 LYS A O 1
ATOM 810 N N . ASN A 1 101 ? -9.402 -12.729 -2.356 1.00 96.50 101 ASN A N 1
ATOM 811 C CA . ASN A 1 101 ? -10.201 -12.097 -1.297 1.00 96.50 101 ASN A CA 1
ATOM 812 C C . ASN A 1 101 ? -9.474 -11.990 0.062 1.00 96.50 101 ASN A C 1
ATOM 814 O O . ASN A 1 101 ? -10.104 -12.087 1.114 1.00 96.50 101 ASN A O 1
ATOM 818 N N . LEU A 1 102 ? -8.154 -11.769 0.052 1.00 96.00 102 LEU A N 1
ATOM 819 C CA . LEU A 1 102 ? -7.339 -11.802 1.276 1.00 96.00 102 LEU A CA 1
ATOM 820 C C . LEU A 1 102 ? -7.601 -10.615 2.205 1.00 96.00 102 LEU A C 1
ATOM 822 O O . LEU A 1 102 ? -7.514 -10.742 3.424 1.00 96.00 102 LEU A O 1
ATOM 826 N N . PHE A 1 103 ? -7.938 -9.458 1.634 1.00 95.12 103 PHE A N 1
ATOM 827 C CA . PHE A 1 103 ? -8.152 -8.230 2.389 1.00 95.12 103 PHE A CA 1
ATOM 828 C C . PHE A 1 103 ? -9.476 -7.586 1.999 1.00 95.12 103 PHE A C 1
ATOM 830 O O . PHE A 1 103 ? -9.713 -7.277 0.831 1.00 95.12 103 PHE A O 1
ATOM 837 N N . VAL A 1 104 ? -10.319 -7.308 2.998 1.00 94.88 104 VAL A N 1
ATOM 838 C CA . VAL A 1 104 ? -11.591 -6.589 2.808 1.00 94.88 104 VAL A CA 1
ATOM 839 C C . VAL A 1 104 ? -11.388 -5.239 2.119 1.00 94.88 104 VAL A C 1
ATOM 841 O O . VAL A 1 104 ? -12.225 -4.853 1.308 1.00 94.88 104 VAL A O 1
ATOM 844 N N . ALA A 1 105 ? -10.276 -4.552 2.398 1.00 94.12 105 ALA A N 1
ATOM 845 C CA . ALA A 1 105 ? -9.958 -3.256 1.803 1.00 94.12 105 ALA A CA 1
ATOM 846 C C . ALA A 1 105 ? -9.973 -3.301 0.263 1.00 94.12 105 ALA A C 1
ATOM 848 O O . ALA A 1 105 ? -10.599 -2.447 -0.361 1.00 94.12 105 ALA A O 1
ATOM 849 N N . LEU A 1 106 ? -9.420 -4.365 -0.337 1.00 96.31 106 LEU A N 1
ATOM 850 C CA . LEU A 1 106 ? -9.313 -4.529 -1.793 1.00 96.31 106 LEU A CA 1
ATOM 851 C C . LEU A 1 106 ? -10.656 -4.784 -2.495 1.00 96.31 106 LEU A C 1
ATOM 853 O O . LEU A 1 106 ? -10.737 -4.709 -3.721 1.00 96.31 106 LEU A O 1
ATOM 857 N N . LYS A 1 107 ? -11.743 -5.027 -1.749 1.00 95.81 107 LYS A N 1
ATOM 858 C CA . LYS A 1 107 ? -13.103 -5.006 -2.320 1.00 95.81 107 LYS A CA 1
ATOM 859 C C . LYS A 1 107 ? -13.502 -3.606 -2.789 1.00 95.81 107 LYS A C 1
ATOM 861 O O . LYS A 1 107 ? -14.387 -3.474 -3.625 1.00 95.81 107 LYS A O 1
ATOM 866 N N . GLY A 1 108 ? -12.854 -2.568 -2.258 1.00 95.25 108 GLY A N 1
ATOM 867 C CA . GLY A 1 108 ? -13.064 -1.172 -2.628 1.00 95.25 108 GLY A CA 1
ATOM 868 C C . GLY A 1 108 ? -12.291 -0.708 -3.864 1.00 95.25 108 GLY A C 1
ATOM 869 O O . GLY A 1 108 ? -12.202 0.508 -4.042 1.00 95.25 108 GLY A O 1
ATOM 870 N N . TRP A 1 109 ? -11.736 -1.635 -4.655 1.00 97.00 109 TRP A N 1
ATOM 871 C CA . TRP A 1 109 ? -10.970 -1.366 -5.874 1.00 97.00 109 TRP A CA 1
ATOM 872 C C . TRP A 1 109 ? -11.756 -0.503 -6.863 1.00 97.00 109 TRP A C 1
ATOM 874 O O . TRP A 1 109 ? -12.887 -0.848 -7.213 1.00 97.00 109 TRP A O 1
ATOM 884 N N . ARG A 1 110 ? -11.157 0.599 -7.320 1.00 96.56 110 ARG A N 1
ATOM 885 C CA . ARG A 1 110 ? -11.828 1.595 -8.182 1.00 96.56 110 ARG A CA 1
ATOM 886 C C . ARG A 1 110 ? -11.083 1.944 -9.466 1.00 96.56 110 ARG A C 1
ATOM 888 O O . ARG A 1 110 ? -11.492 2.879 -10.143 1.00 96.56 110 ARG A O 1
ATOM 895 N N . ASP A 1 111 ? -9.984 1.249 -9.755 1.00 96.56 111 ASP A N 1
ATOM 896 C CA . ASP A 1 111 ? -9.053 1.631 -10.829 1.00 96.56 111 ASP A CA 1
ATOM 897 C C . ASP A 1 111 ? -8.556 3.086 -10.666 1.00 96.56 111 ASP A C 1
ATOM 899 O O . ASP A 1 111 ? -8.260 3.798 -11.623 1.00 96.56 111 ASP A O 1
ATOM 903 N N . GLU A 1 112 ? -8.465 3.528 -9.408 1.00 97.50 112 GLU A N 1
ATOM 904 C CA . GLU A 1 112 ? -8.017 4.852 -8.991 1.00 97.50 112 GLU A CA 1
ATOM 905 C C . GLU A 1 112 ? -6.715 4.684 -8.207 1.00 97.50 112 GLU A C 1
ATOM 907 O O . GLU A 1 112 ? -6.698 4.033 -7.160 1.00 97.50 112 GLU A O 1
ATOM 912 N N . CYS A 1 113 ? -5.622 5.272 -8.695 1.00 97.44 113 CYS A N 1
ATOM 913 C CA . CYS A 1 113 ? -4.315 5.158 -8.053 1.00 97.44 113 CYS A CA 1
ATOM 914 C C . CYS A 1 113 ? -3.878 6.468 -7.403 1.00 97.44 113 CYS A C 1
ATOM 916 O O . CYS A 1 113 ? -4.101 7.550 -7.944 1.00 97.44 113 CYS A O 1
ATOM 918 N N . TYR A 1 114 ? -3.193 6.352 -6.269 1.00 96.69 114 TYR A N 1
ATOM 919 C CA . TYR A 1 114 ? -2.536 7.456 -5.578 1.00 96.69 114 TYR A CA 1
ATOM 920 C C . TYR A 1 114 ? -1.015 7.349 -5.705 1.00 96.69 114 TYR A C 1
ATOM 922 O O . TYR A 1 114 ? -0.456 6.253 -5.782 1.00 96.69 114 TYR A O 1
ATOM 930 N N . GLU A 1 115 ? -0.349 8.502 -5.688 1.00 97.25 115 GLU A N 1
ATOM 931 C CA . GLU A 1 115 ? 1.110 8.589 -5.702 1.00 97.25 115 GLU A CA 1
ATOM 932 C C . GLU A 1 115 ? 1.708 8.247 -4.336 1.00 97.25 115 GLU A C 1
ATOM 934 O O . GLU A 1 115 ? 1.331 8.815 -3.310 1.00 97.25 115 GLU A O 1
ATOM 939 N N . VAL A 1 116 ? 2.705 7.366 -4.333 1.00 96.12 116 VAL A N 1
ATOM 940 C CA . VAL A 1 116 ? 3.487 7.003 -3.151 1.00 96.12 116 VAL A CA 1
ATOM 941 C C . VAL A 1 116 ? 4.732 7.884 -3.105 1.00 96.12 116 VAL A C 1
ATOM 943 O O . VAL A 1 116 ? 5.640 7.766 -3.932 1.00 96.12 116 VAL A O 1
ATOM 946 N N . ARG A 1 117 ? 4.769 8.785 -2.122 1.00 94.81 117 ARG A N 1
ATOM 947 C CA . ARG A 1 117 ? 5.825 9.787 -1.917 1.00 94.81 117 ARG A CA 1
ATOM 948 C C . ARG A 1 117 ? 6.299 9.760 -0.467 1.00 94.81 117 ARG A C 1
ATOM 950 O O . ARG A 1 117 ? 5.546 9.392 0.428 1.00 94.81 117 ARG A O 1
ATOM 957 N N . THR A 1 118 ? 7.533 10.195 -0.225 1.00 92.56 118 THR A N 1
ATOM 958 C CA . THR A 1 118 ? 8.054 10.362 1.148 1.00 92.56 118 THR A CA 1
ATOM 959 C C . THR A 1 118 ? 7.599 11.677 1.770 1.00 92.56 118 THR A C 1
ATOM 961 O O . THR A 1 118 ? 7.393 11.771 2.979 1.00 92.56 118 THR A O 1
ATOM 964 N N . ARG A 1 119 ? 7.453 12.712 0.937 1.00 90.38 119 ARG A N 1
ATOM 965 C CA . ARG A 1 119 ? 6.979 14.048 1.293 1.00 90.38 119 ARG A CA 1
ATOM 966 C C . ARG A 1 119 ? 6.057 14.552 0.194 1.00 90.38 119 ARG A C 1
ATOM 968 O O . ARG A 1 119 ? 6.172 14.145 -0.955 1.00 90.38 119 ARG A O 1
ATOM 975 N N . TYR A 1 120 ? 5.187 15.499 0.521 1.00 87.12 120 TYR A N 1
ATOM 976 C CA . TYR A 1 120 ? 4.264 16.072 -0.461 1.00 87.12 120 TYR A CA 1
ATOM 977 C C . TYR A 1 120 ? 4.979 16.668 -1.689 1.00 87.12 120 TYR A C 1
ATOM 979 O O . TYR A 1 120 ? 4.514 16.521 -2.812 1.00 87.12 120 TYR A O 1
ATOM 987 N N . THR A 1 121 ? 6.143 17.286 -1.478 1.00 92.38 121 THR A N 1
ATOM 988 C CA . THR A 1 121 ? 6.944 17.927 -2.530 1.00 92.38 121 THR A CA 1
ATOM 989 C C . THR A 1 121 ? 7.984 17.011 -3.173 1.00 92.38 121 THR A C 1
ATOM 991 O O . THR A 1 121 ? 8.671 17.445 -4.090 1.00 92.38 121 THR A O 1
ATOM 994 N N . SER A 1 122 ? 8.159 15.774 -2.690 1.00 93.12 122 SER A N 1
ATOM 995 C CA . SER A 1 122 ? 9.137 14.852 -3.276 1.00 93.12 122 SER A CA 1
ATOM 996 C C . SER A 1 122 ? 8.573 14.194 -4.525 1.00 93.12 122 SER A C 1
ATOM 998 O O . SER A 1 122 ? 7.375 13.901 -4.569 1.00 93.12 122 SER A O 1
ATOM 1000 N N . GLU A 1 123 ? 9.444 13.854 -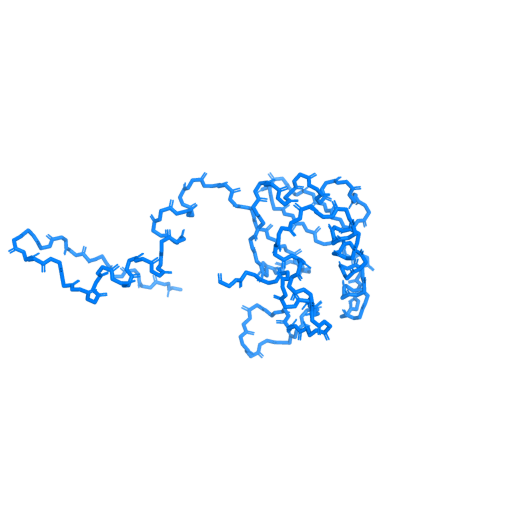5.471 1.00 95.19 123 GLU A N 1
ATOM 1001 C CA . GLU A 1 123 ? 9.085 13.007 -6.608 1.00 95.19 123 GLU A CA 1
ATOM 1002 C C . GLU A 1 123 ? 8.426 11.694 -6.153 1.00 95.19 123 GLU A C 1
ATOM 1004 O O . GLU A 1 123 ? 8.778 11.147 -5.097 1.00 95.19 123 GLU A O 1
ATOM 1009 N N . PRO A 1 124 ? 7.434 11.191 -6.905 1.00 96.69 124 PRO A N 1
ATOM 1010 C CA . PRO A 1 124 ? 6.767 9.956 -6.557 1.00 96.69 124 PRO A CA 1
ATOM 1011 C C . PRO A 1 124 ? 7.660 8.764 -6.872 1.00 96.69 124 PRO A C 1
ATOM 1013 O O . PRO A 1 124 ? 8.324 8.693 -7.905 1.00 96.69 124 PRO A O 1
ATOM 1016 N N . LEU A 1 125 ? 7.666 7.792 -5.967 1.00 97.31 125 LEU A N 1
ATOM 1017 C CA . LEU A 1 125 ? 8.447 6.577 -6.149 1.00 97.31 125 LEU A CA 1
ATOM 1018 C C . LEU A 1 125 ? 7.669 5.550 -6.970 1.00 97.31 125 LEU A C 1
ATOM 1020 O O . LEU A 1 125 ? 8.277 4.808 -7.737 1.00 97.31 125 LEU A O 1
ATOM 1024 N N . MET A 1 126 ? 6.349 5.510 -6.827 1.00 97.75 126 MET A N 1
ATOM 1025 C CA . MET A 1 126 ? 5.434 4.643 -7.571 1.00 97.75 126 MET A CA 1
ATOM 1026 C C . MET A 1 126 ? 3.988 5.110 -7.359 1.00 97.75 126 MET A C 1
ATOM 1028 O O . MET A 1 126 ? 3.749 5.962 -6.504 1.00 97.75 126 MET A O 1
ATOM 1032 N N . LYS A 1 127 ? 3.024 4.498 -8.047 1.00 97.75 127 LYS A N 1
ATOM 1033 C CA . LYS A 1 127 ? 1.599 4.583 -7.699 1.00 97.75 127 LYS A CA 1
ATOM 1034 C C . LYS A 1 127 ? 1.065 3.262 -7.176 1.00 97.75 127 LYS A C 1
ATOM 1036 O O . LYS A 1 127 ? 1.589 2.195 -7.491 1.00 97.75 127 LYS A O 1
ATOM 1041 N N . MET A 1 128 ? -0.005 3.350 -6.400 1.00 97.62 128 MET A N 1
ATOM 1042 C CA . MET A 1 128 ? -0.703 2.203 -5.835 1.00 97.62 128 MET A CA 1
ATOM 1043 C C . MET A 1 128 ? -2.210 2.447 -5.857 1.00 97.62 128 MET A C 1
ATOM 1045 O O . MET A 1 128 ? -2.651 3.592 -5.751 1.00 97.62 128 MET A O 1
ATOM 1049 N N . GLU A 1 129 ? -2.998 1.384 -5.992 1.00 97.75 129 GLU A N 1
ATOM 1050 C CA . GLU A 1 129 ? -4.453 1.488 -5.966 1.00 97.75 129 GLU A CA 1
ATOM 1051 C C . GLU A 1 129 ? -4.944 2.044 -4.615 1.00 97.75 129 GLU A C 1
ATOM 1053 O O . GLU A 1 129 ? -4.437 1.707 -3.541 1.00 97.75 129 GLU A O 1
ATOM 1058 N N . ARG A 1 130 ? -5.926 2.946 -4.677 1.00 96.31 130 ARG A N 1
ATOM 1059 C CA . ARG A 1 130 ? -6.421 3.726 -3.540 1.00 96.31 130 ARG A CA 1
ATOM 1060 C C . ARG A 1 130 ? -6.920 2.858 -2.390 1.00 96.31 130 ARG A C 1
ATOM 1062 O O . ARG A 1 130 ? -6.667 3.189 -1.234 1.00 96.31 130 ARG A O 1
ATOM 1069 N N . SER A 1 131 ? -7.643 1.778 -2.661 1.00 95.69 131 SER A N 1
ATOM 1070 C CA . SER A 1 131 ? -8.130 0.848 -1.637 1.00 95.69 131 SER A CA 1
ATOM 1071 C C . SER A 1 131 ? -7.010 0.075 -0.927 1.00 95.69 131 SER A C 1
ATOM 1073 O O . SER A 1 131 ? -7.213 -0.370 0.202 1.00 95.69 131 SER A O 1
ATOM 1075 N N . ALA A 1 132 ? -5.818 -0.020 -1.528 1.00 94.81 132 ALA A N 1
ATOM 1076 C CA . ALA A 1 132 ? -4.615 -0.563 -0.895 1.00 94.81 132 ALA A CA 1
ATOM 1077 C C . ALA A 1 132 ? -3.816 0.474 -0.078 1.00 94.81 132 ALA A C 1
ATOM 1079 O O . ALA A 1 132 ? -2.863 0.113 0.613 1.00 94.81 132 ALA A O 1
ATOM 1080 N N . THR A 1 133 ? -4.189 1.757 -0.119 1.00 89.56 133 THR A N 1
ATOM 1081 C CA . THR A 1 133 ? -3.605 2.791 0.751 1.00 89.56 133 THR A CA 1
ATOM 1082 C C . THR A 1 133 ? -4.370 2.859 2.076 1.00 89.56 133 THR A C 1
ATOM 1084 O O . THR A 1 133 ? -5.603 2.827 2.090 1.00 89.56 133 THR A O 1
ATOM 1087 N N . CYS A 1 134 ? -3.660 2.928 3.211 1.00 67.81 134 CYS A N 1
ATOM 1088 C CA . CYS A 1 134 ? -4.307 3.151 4.510 1.00 67.81 134 CYS A CA 1
ATOM 1089 C C . CYS A 1 134 ? -5.087 4.475 4.491 1.00 67.81 134 CYS A C 1
ATOM 1091 O O . CYS A 1 134 ? -4.567 5.493 4.032 1.00 67.81 134 CYS A O 1
ATOM 1093 N N . LYS A 1 135 ? -6.306 4.448 5.032 1.00 51.59 135 LYS A N 1
ATOM 1094 C CA . LYS A 1 135 ? -7.105 5.632 5.360 1.00 51.59 135 LYS A CA 1
ATOM 1095 C C . LYS A 1 135 ? -7.144 5.845 6.862 1.00 51.59 135 LYS A C 1
ATOM 1097 O O . LYS A 1 135 ? -7.131 4.821 7.583 1.00 51.59 135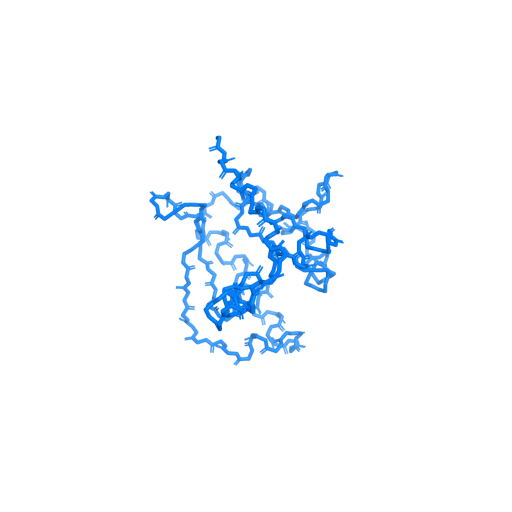 LYS A O 1
#

Mean predicted aligned error: 7.83 Å

Radius of gyration: 17.95 Å; Cα contacts (8 Å, |Δi|>4): 147; chains: 1; bounding box: 32×35×52 Å

Solvent-accessible surface area (backbone atoms only — not comparable to full-atom values): 8198 Å² total; per-residue (Å²): 139,84,86,76,79,79,76,77,83,67,88,89,63,82,80,47,71,67,56,56,51,52,47,63,76,41,34,54,70,76,63,50,52,81,70,63,56,54,31,47,29,29,51,93,90,39,65,65,50,71,39,45,59,76,56,46,64,61,47,66,78,36,64,86,49,35,42,77,46,97,88,61,28,40,30,50,42,76,88,46,79,44,42,65,51,41,22,52,55,52,48,53,54,51,50,53,38,40,77,68,61,73,45,79,52,43,75,59,63,72,94,45,69,42,77,44,41,79,45,93,88,46,76,63,59,28,48,43,51,48,38,78,47,91,128

pLDDT: mean 87.45, std 16.47, range [32.72, 98.31]

Secondary structure (DSSP, 8-state):
----------TT-PPPHHHHHHHHHTHIIIIISTT--SEEEEETTEEEEEE-HHHHHHHTT-TTTEEE-TTS-EEE-TT--SHHHHHHHHHHHHHHHHHTT--GGGGG--S-EEEE-SSTTSPP-EEEEGGGS--

Foldseek 3Di:
DDDDDPPPPDPPDDQDPVNVVVCVVCVCVVPVVVVVQWAFEDEPNAGQDTDGNLRVVLVVVCCVQWDQDPSRHIYGPCVQPDQVSNQVVVAVSLVVCLVVVSDPLSVPFDVDWDFGDNDPPDDGSYIDTPSPDDD

Sequence (135 aa):
MAIFFKMNTLEGSAISQTLKLAQKFNNFYLNGFHNSECVPFVINGHQVGLIKPEVKKHLLSYPDIFSVQANNSIHLNPSFHTYESRSKCLDQVLHEFKTKNLFVALKGWRDECYEVRTRYTSEPLMKMERSATCK

Organism: Diaphorina citri (NCBI:txid121845)

InterPro domains:
  IPR031804 Domain of unknown function DUF4743 [PF15916] (18-134)

Nearest PDB structures (foldseek):
  3dup-assembly1_B  TM=9.431E-01  e=1.822E-06  Rhodospirillum rubrum ATCC 11170
  7ok0-assembly1_B  TM=4.570E-01  e=1.120E+00  Sulfolobus acidocaldarius DSM 639
  7oq4-assembly1_B  TM=4.607E-01  e=3.571E+00  Sulfolobus acidocaldarius DSM 639
  5kt6-assembly1_A  TM=2.573E-01  e=3.139E+00  Homo sapiens